Protein AF-A0A2M7L075-F1 (afdb_monomer_lite)

Sequence (96 aa):
MQAERDYLREHLFPRLEEKLRERRHHLETIDLRWGVETVSVDEEEAKELLVLKVCLAEVERSRPFLIVLPGDRYGSVLPKMRMTAAVVAIGGATAG

pLDDT: mean 80.95, std 12.35, range [35.03, 95.75]

Secondary structure (DSSP, 8-state):
-HHHHHHIIIIIHHHHHHHHHTTT-PPPP--GGG----TT--SHHHHHHHHHHHHHHHHHHT-S-------S----PPPHHHHHHHHHHTT-----

Foldseek 3Di:
DVVVVCCCVVPVVVVVQVVVVVVVDGDDDDDLVVDDPCVPPPDPLVRVLSSLLVVVVVVVVCPPDDDDDDDPDPDDDDDPVSVVVSCVVNVHPPDD

Structure (mmCIF, N/CA/C/O backbone):
data_AF-A0A2M7L075-F1
#
_entry.id   AF-A0A2M7L075-F1
#
loop_
_atom_site.group_PDB
_atom_site.id
_atom_site.type_symbol
_atom_site.label_atom_id
_atom_site.label_alt_id
_atom_site.label_comp_id
_atom_site.label_asym_id
_atom_site.label_entity_id
_atom_site.label_seq_id
_atom_site.pdbx_PDB_ins_code
_atom_site.Cartn_x
_atom_site.Cartn_y
_atom_site.Cartn_z
_atom_site.occupancy
_atom_site.B_iso_or_equiv
_atom_site.auth_seq_id
_atom_site.auth_comp_id
_atom_site.auth_asym_id
_atom_site.auth_atom_id
_atom_site.pdbx_PDB_model_num
ATOM 1 N N . MET A 1 1 ? -7.564 -11.929 -9.791 1.00 73.25 1 MET A N 1
ATOM 2 C CA . MET A 1 1 ? -8.099 -11.412 -8.505 1.00 73.25 1 MET A CA 1
ATOM 3 C C . MET A 1 1 ? -8.927 -10.101 -8.567 1.00 73.25 1 MET A C 1
ATOM 5 O O . MET A 1 1 ? -8.898 -9.339 -7.609 1.00 73.25 1 MET A O 1
ATOM 9 N N . GLN A 1 2 ? -9.718 -9.793 -9.612 1.00 79.69 2 GLN A N 1
ATOM 10 C CA . GLN A 1 2 ? -10.545 -8.558 -9.588 1.00 79.69 2 GLN A CA 1
ATOM 11 C C . GLN A 1 2 ? -11.669 -8.642 -8.538 1.00 79.69 2 GLN A C 1
ATOM 13 O O . GLN A 1 2 ? -11.753 -7.785 -7.670 1.00 79.69 2 GLN A O 1
ATOM 18 N N . ALA A 1 3 ? -12.435 -9.736 -8.549 1.00 87.00 3 ALA A N 1
ATOM 19 C CA . ALA A 1 3 ? -13.567 -9.932 -7.641 1.00 87.00 3 ALA A CA 1
ATOM 20 C C . ALA A 1 3 ? -13.180 -9.919 -6.150 1.00 87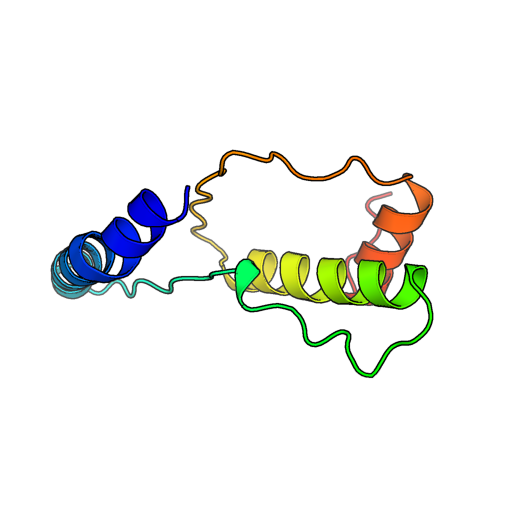.00 3 ALA A C 1
ATOM 22 O O . ALA A 1 3 ? -13.906 -9.371 -5.330 1.00 87.00 3 ALA A O 1
ATOM 23 N N . GLU A 1 4 ? -12.025 -10.489 -5.789 1.00 87.88 4 GLU A N 1
ATOM 24 C CA . GLU A 1 4 ? -11.530 -10.458 -4.405 1.00 87.88 4 GLU A CA 1
ATOM 25 C C . GLU A 1 4 ? -11.256 -9.023 -3.944 1.00 87.88 4 GLU A C 1
ATOM 27 O O . GLU A 1 4 ? -11.654 -8.631 -2.853 1.00 87.88 4 GLU A O 1
ATOM 32 N N . ARG A 1 5 ? -10.633 -8.209 -4.801 1.00 85.12 5 ARG A N 1
ATOM 33 C CA . ARG A 1 5 ? -10.346 -6.801 -4.505 1.00 85.12 5 ARG A CA 1
ATOM 34 C C . ARG A 1 5 ? -11.610 -5.960 -4.428 1.00 85.12 5 ARG A C 1
ATOM 36 O O . ARG A 1 5 ? -11.727 -5.145 -3.517 1.00 85.12 5 ARG A O 1
ATOM 43 N N . ASP A 1 6 ? -12.552 -6.182 -5.338 1.00 89.94 6 ASP A N 1
ATOM 44 C CA . ASP A 1 6 ? -13.848 -5.503 -5.307 1.00 89.94 6 AS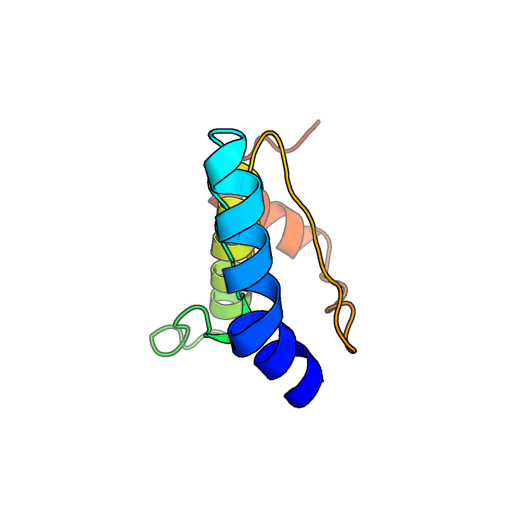P A CA 1
ATOM 45 C C . ASP A 1 6 ? -14.572 -5.836 -3.998 1.00 89.94 6 ASP A C 1
ATOM 47 O O . ASP A 1 6 ? -15.040 -4.938 -3.304 1.00 89.94 6 ASP A O 1
ATOM 51 N N . TYR A 1 7 ? -14.538 -7.102 -3.570 1.00 92.69 7 TYR A N 1
ATOM 52 C CA . TYR A 1 7 ? -15.071 -7.512 -2.274 1.00 92.69 7 TYR A CA 1
ATOM 53 C C . TYR A 1 7 ? -14.352 -6.838 -1.096 1.00 92.69 7 TYR A C 1
ATOM 55 O O . TYR A 1 7 ? -15.008 -6.354 -0.168 1.00 92.69 7 TYR A O 1
ATOM 63 N N . LEU A 1 8 ? -13.015 -6.760 -1.129 1.00 91.31 8 LEU A N 1
ATOM 64 C CA . LEU A 1 8 ? -12.245 -6.049 -0.107 1.00 91.31 8 LEU A CA 1
ATOM 65 C C . LEU A 1 8 ? -12.691 -4.585 -0.001 1.00 91.31 8 LEU A C 1
ATOM 67 O O . LEU A 1 8 ? -12.994 -4.117 1.093 1.00 91.31 8 LEU A O 1
ATOM 71 N N . ARG A 1 9 ? -12.795 -3.890 -1.136 1.00 90.44 9 ARG A N 1
ATOM 72 C CA . ARG A 1 9 ? -13.151 -2.469 -1.218 1.00 90.44 9 ARG A CA 1
ATOM 73 C C . ARG A 1 9 ? -14.599 -2.188 -0.828 1.00 90.44 9 ARG A C 1
ATOM 75 O O . ARG A 1 9 ? -14.863 -1.230 -0.112 1.00 90.44 9 ARG A O 1
ATOM 82 N N . GLU A 1 10 ? -15.528 -2.997 -1.319 1.00 94.00 10 GLU A N 1
ATOM 83 C CA . GLU A 1 10 ? -16.966 -2.735 -1.209 1.00 94.00 10 GLU A CA 1
ATOM 84 C C . GLU A 1 10 ? -17.571 -3.280 0.085 1.00 94.00 10 GLU A C 1
ATOM 86 O O . GLU A 1 10 ? -18.561 -2.737 0.566 1.00 94.00 10 GLU A O 1
ATOM 91 N N . HIS A 1 11 ? -16.978 -4.327 0.669 1.00 95.12 11 HIS A N 1
ATOM 92 C CA . HIS A 1 11 ? -17.573 -5.034 1.804 1.00 95.12 11 HIS A CA 1
ATOM 93 C C . HIS A 1 11 ? -16.644 -5.095 3.020 1.00 95.12 11 HIS A C 1
ATOM 95 O O . HIS A 1 11 ? -17.071 -4.819 4.144 1.00 95.12 11 HIS A O 1
ATOM 101 N N . LEU A 1 12 ? -15.375 -5.471 2.832 1.00 94.38 12 LEU A N 1
ATOM 102 C CA . LEU A 1 12 ? -14.489 -5.787 3.956 1.00 94.38 12 LEU A CA 1
ATOM 103 C C . LEU A 1 12 ? -13.870 -4.544 4.612 1.00 94.38 12 LEU A C 1
ATOM 105 O O . LEU A 1 12 ? -13.919 -4.424 5.837 1.00 94.38 12 LEU A O 1
ATOM 109 N N . PHE A 1 13 ? -13.301 -3.625 3.828 1.00 94.56 13 PHE A N 1
ATOM 110 C CA . PHE A 1 13 ? -12.659 -2.412 4.338 1.00 94.56 13 PHE A CA 1
ATOM 111 C C . PHE A 1 13 ? -13.631 -1.472 5.057 1.00 94.56 13 PHE A C 1
ATOM 113 O O . PHE A 1 13 ? -13.287 -1.079 6.172 1.00 94.56 13 PHE A O 1
ATOM 120 N N . PRO A 1 14 ? -14.853 -1.195 4.552 1.00 94.62 14 PRO A N 1
ATOM 121 C CA . PRO A 1 14 ? -15.819 -0.378 5.291 1.00 94.62 14 PRO A CA 1
ATOM 122 C C . PRO A 1 14 ? -16.123 -0.958 6.679 1.00 94.62 14 PRO A C 1
ATOM 124 O O . PRO A 1 14 ? -16.083 -0.259 7.690 1.00 94.62 14 PRO A O 1
ATOM 127 N N . ARG A 1 15 ? -16.319 -2.280 6.752 1.00 95.75 15 ARG A N 1
ATOM 128 C CA . ARG A 1 15 ? -16.591 -2.983 8.010 1.00 95.75 15 ARG A CA 1
ATOM 129 C C . ARG A 1 15 ? -15.392 -2.997 8.963 1.00 95.75 15 ARG A C 1
ATOM 131 O O . ARG A 1 15 ? -15.569 -2.979 10.181 1.00 95.75 15 ARG A O 1
ATOM 138 N N . LEU A 1 16 ? -14.170 -3.096 8.441 1.00 94.56 16 LEU A N 1
ATOM 139 C CA . LEU A 1 16 ? -12.959 -2.987 9.258 1.00 94.56 16 LEU A CA 1
ATOM 140 C C . LEU A 1 16 ? -12.776 -1.572 9.794 1.00 94.56 16 LEU A C 1
ATOM 142 O O . LEU A 1 16 ? -12.434 -1.416 10.964 1.00 94.56 16 LEU A O 1
ATOM 146 N N . GLU A 1 17 ? -13.021 -0.563 8.965 1.00 94.62 17 GLU A N 1
ATOM 147 C CA . GLU A 1 17 ? -12.903 0.832 9.357 1.00 94.62 17 GLU A CA 1
ATOM 148 C C . GLU A 1 17 ? -13.864 1.164 10.502 1.00 94.62 17 GLU A C 1
ATOM 150 O O . GLU A 1 17 ? -13.441 1.755 11.489 1.00 94.62 17 GLU A O 1
ATOM 155 N N . GLU A 1 18 ? -15.118 0.702 10.443 1.00 95.25 18 GLU A N 1
ATOM 156 C CA . GLU A 1 18 ? -16.079 0.841 11.547 1.00 95.25 18 GLU A CA 1
ATOM 157 C C . GLU A 1 18 ? -15.536 0.262 12.862 1.00 95.25 18 GLU A C 1
ATOM 159 O O . GLU A 1 18 ? -15.498 0.953 13.882 1.00 95.25 18 GLU A O 1
ATOM 164 N N . LYS A 1 19 ? -15.023 -0.974 12.829 1.00 95.25 19 LYS A N 1
ATOM 165 C CA . LYS A 1 19 ? -14.452 -1.646 14.009 1.00 95.25 19 LYS A CA 1
ATOM 166 C C . LYS A 1 19 ? -13.190 -0.970 14.544 1.00 95.25 19 LYS A C 1
ATOM 168 O O . LYS A 1 19 ? -12.930 -0.994 15.747 1.00 95.25 19 LYS A O 1
ATOM 173 N N . LEU A 1 20 ? -12.356 -0.426 13.661 1.00 94.12 20 LEU A N 1
ATOM 174 C CA . LEU A 1 20 ? -11.127 0.272 14.038 1.00 94.12 20 LEU A CA 1
ATOM 175 C C . LEU A 1 20 ? -11.432 1.660 14.601 1.00 94.12 20 LEU A C 1
ATOM 177 O O . LEU A 1 20 ? -10.799 2.073 15.575 1.00 94.12 20 LEU A O 1
ATOM 181 N N . ARG A 1 21 ? -12.459 2.331 14.074 1.00 94.19 21 ARG A N 1
ATOM 182 C CA . ARG A 1 21 ? -12.933 3.634 14.547 1.00 94.19 21 ARG A CA 1
ATOM 183 C C . ARG A 1 21 ? -13.401 3.571 15.999 1.00 94.19 21 ARG A C 1
ATOM 185 O O . ARG A 1 21 ? -13.034 4.446 16.781 1.00 94.19 21 ARG A O 1
ATOM 192 N N . GLU A 1 22 ? -14.095 2.501 16.399 1.00 95.38 22 GLU A N 1
ATOM 193 C CA . GLU A 1 22 ? -14.449 2.230 17.809 1.00 95.38 22 GLU A CA 1
ATOM 194 C C . GLU A 1 22 ? -13.219 2.187 18.734 1.00 95.38 22 GLU A C 1
ATOM 196 O O . GLU A 1 22 ? -13.293 2.530 19.914 1.00 95.38 22 GLU A O 1
ATOM 201 N N . ARG A 1 23 ? -12.062 1.801 18.190 1.00 94.62 23 ARG A N 1
ATOM 202 C CA . ARG A 1 23 ? -10.778 1.709 18.897 1.00 94.62 23 ARG A CA 1
ATOM 203 C C . ARG A 1 23 ? -9.881 2.931 18.681 1.00 94.62 23 ARG A C 1
ATOM 205 O O . ARG A 1 23 ? -8.730 2.907 19.104 1.00 94.62 23 ARG A O 1
ATOM 212 N N . ARG A 1 24 ? -10.396 4.002 18.061 1.00 93.88 24 ARG A N 1
ATOM 213 C CA . ARG A 1 24 ? -9.647 5.216 17.678 1.00 93.88 24 ARG A CA 1
ATOM 214 C C . ARG A 1 24 ? -8.465 4.945 16.738 1.00 93.88 24 ARG A C 1
ATOM 216 O O . ARG A 1 24 ? -7.453 5.639 16.797 1.00 93.88 24 ARG A O 1
ATOM 223 N N . HIS A 1 25 ? -8.606 3.957 15.860 1.00 91.81 25 HIS A N 1
ATOM 224 C CA . HIS A 1 25 ? -7.667 3.688 14.776 1.00 91.81 25 HIS A CA 1
ATOM 225 C C . HIS A 1 25 ? -8.295 4.047 13.428 1.00 91.81 25 HIS A C 1
ATOM 227 O O . HIS A 1 25 ? -9.479 3.803 13.201 1.00 91.81 25 HIS A O 1
ATOM 233 N N . HIS A 1 26 ? -7.487 4.617 12.538 1.00 90.44 26 HIS A N 1
ATOM 234 C CA . HIS A 1 26 ? -7.865 4.872 11.154 1.00 90.44 26 HIS A CA 1
ATOM 235 C C . HIS A 1 26 ? -7.308 3.762 10.260 1.00 90.44 26 HIS A C 1
ATOM 237 O O . HIS A 1 26 ? -6.180 3.313 10.465 1.00 90.44 26 HIS A O 1
ATOM 243 N N . LEU A 1 27 ? -8.112 3.314 9.296 1.00 91.56 27 LEU A N 1
ATOM 244 C CA . LEU A 1 27 ? -7.687 2.386 8.259 1.00 91.56 27 LEU A CA 1
ATOM 245 C C . LEU A 1 27 ? -7.438 3.178 6.979 1.00 91.56 27 LEU A C 1
ATOM 247 O O . LEU A 1 27 ? -8.377 3.727 6.413 1.00 91.56 27 LEU A O 1
ATOM 251 N N . GLU A 1 28 ? -6.196 3.187 6.515 1.00 90.00 28 GLU A N 1
ATOM 252 C CA . GLU A 1 28 ? -5.834 3.724 5.206 1.00 90.00 28 GLU A CA 1
ATOM 253 C C . GLU A 1 28 ? -5.629 2.557 4.235 1.00 90.00 28 GLU A C 1
ATOM 255 O O . GLU A 1 28 ? -4.871 1.625 4.513 1.00 90.00 28 GLU A O 1
ATOM 260 N N . THR A 1 29 ? -6.337 2.575 3.105 1.00 88.56 29 THR A N 1
ATOM 261 C CA . THR A 1 29 ? -6.229 1.535 2.076 1.00 88.56 29 THR A CA 1
ATOM 262 C C . THR A 1 29 ? -5.377 2.038 0.919 1.00 88.56 29 THR A C 1
ATOM 264 O O . THR A 1 29 ? -5.739 3.024 0.279 1.00 88.56 29 THR A O 1
ATOM 267 N N . ILE A 1 30 ? -4.288 1.334 0.615 1.00 84.06 30 ILE A N 1
ATOM 268 C CA . ILE A 1 30 ? -3.380 1.666 -0.488 1.00 84.06 30 ILE A CA 1
ATOM 269 C C . ILE A 1 30 ? -3.577 0.626 -1.598 1.00 84.06 30 ILE A C 1
ATOM 271 O O . ILE A 1 30 ? -3.304 -0.558 -1.393 1.00 84.06 30 ILE A O 1
ATOM 275 N N . ASP A 1 31 ? -4.043 1.052 -2.777 1.00 81.38 31 ASP A N 1
ATOM 276 C CA . ASP A 1 31 ? -4.086 0.205 -3.976 1.00 81.38 31 ASP A CA 1
ATOM 277 C C . ASP A 1 31 ? -3.083 0.706 -5.021 1.00 81.38 31 ASP A C 1
ATOM 279 O O . ASP A 1 31 ? -3.309 1.683 -5.732 1.00 81.38 31 ASP A O 1
ATOM 283 N N . LEU A 1 32 ? -1.969 -0.017 -5.139 1.00 70.25 32 LEU A N 1
ATOM 284 C CA . LEU A 1 32 ? -0.888 0.289 -6.078 1.00 70.25 32 LEU A CA 1
ATOM 285 C C . LEU A 1 32 ? -1.278 0.068 -7.556 1.00 70.25 32 LEU A C 1
ATOM 287 O O . LEU A 1 32 ? -0.492 0.372 -8.451 1.00 70.25 32 LEU A O 1
ATOM 291 N N . ARG A 1 33 ? -2.471 -0.473 -7.844 1.00 61.88 33 ARG A N 1
ATOM 292 C CA . ARG A 1 33 ? -2.936 -0.780 -9.205 1.00 61.88 33 ARG A CA 1
ATOM 293 C C . ARG A 1 33 ? -3.542 0.409 -9.938 1.00 61.88 33 ARG A C 1
ATOM 295 O O . ARG A 1 33 ? -3.539 0.398 -11.166 1.00 61.88 33 ARG A O 1
ATOM 302 N N . TRP A 1 34 ? -4.040 1.420 -9.224 1.00 57.78 34 TRP A N 1
ATOM 303 C CA . TRP A 1 34 ? -4.537 2.647 -9.866 1.00 57.78 34 TRP A CA 1
ATOM 304 C C . TRP A 1 34 ? -3.455 3.457 -10.572 1.00 57.78 34 TRP A C 1
ATOM 306 O O . TRP A 1 34 ? -3.773 4.378 -11.312 1.00 57.78 34 TRP A O 1
ATOM 316 N N . GLY A 1 35 ? -2.215 2.981 -10.486 1.00 56.25 35 GLY A N 1
ATOM 317 C CA . GLY A 1 35 ? -1.178 3.329 -11.423 1.00 56.25 35 GLY A CA 1
ATOM 318 C C . GLY A 1 35 ? -0.484 4.573 -10.938 1.00 56.25 35 GLY A C 1
ATOM 319 O O . GLY A 1 35 ? -1.070 5.634 -10.753 1.00 56.25 35 GLY A O 1
ATOM 320 N N . VAL A 1 36 ? 0.815 4.433 -10.754 1.00 66.56 36 VAL A N 1
ATOM 321 C CA . VAL A 1 36 ? 1.670 5.599 -10.839 1.00 66.56 36 VAL A CA 1
ATOM 322 C C . VAL A 1 36 ? 1.509 6.118 -12.263 1.00 66.56 36 VAL A C 1
ATOM 324 O O . VAL A 1 36 ? 1.683 5.347 -13.207 1.00 66.56 36 VAL A O 1
ATOM 327 N N . GLU A 1 37 ? 1.088 7.370 -12.432 1.00 63.47 37 GLU A N 1
ATOM 328 C CA . GLU A 1 37 ? 0.949 7.957 -13.762 1.00 63.47 37 GLU A CA 1
ATOM 329 C C . GLU A 1 37 ? 2.326 7.997 -14.436 1.00 63.47 37 GLU A C 1
ATOM 331 O O . GLU A 1 37 ? 3.156 8.860 -14.169 1.00 63.47 37 GLU A O 1
ATOM 336 N N . THR A 1 38 ? 2.582 7.024 -15.306 1.00 62.69 38 THR A N 1
ATOM 337 C CA . THR A 1 38 ? 3.827 6.907 -16.077 1.00 62.69 38 THR A CA 1
ATOM 338 C C . THR A 1 38 ? 3.680 7.449 -17.497 1.00 62.69 38 THR A C 1
ATOM 340 O O . THR A 1 38 ? 4.571 7.270 -18.319 1.00 62.69 38 THR A O 1
ATOM 343 N N . VAL A 1 39 ? 2.535 8.060 -17.821 1.00 62.97 39 VAL A N 1
ATOM 344 C CA . VAL A 1 39 ? 2.164 8.471 -19.189 1.00 62.97 39 VAL A CA 1
ATOM 345 C C . VAL A 1 39 ? 3.039 9.619 -19.709 1.00 62.97 39 VAL A C 1
ATOM 347 O O . VAL A 1 39 ? 3.147 9.814 -20.911 1.00 62.97 39 VAL A O 1
ATOM 350 N N . SER A 1 40 ? 3.681 10.362 -18.807 1.00 62.50 40 SER A N 1
ATOM 351 C CA . SER A 1 40 ? 4.602 11.469 -19.090 1.00 62.50 40 SER A CA 1
ATOM 352 C C . SER A 1 40 ? 6.075 11.048 -19.160 1.00 62.50 40 SER A C 1
ATOM 354 O O . SER A 1 40 ? 6.951 11.904 -19.273 1.00 62.50 40 SER A O 1
ATOM 356 N N . VAL A 1 41 ? 6.364 9.748 -19.063 1.00 72.00 41 VAL A N 1
ATOM 357 C CA . VAL A 1 41 ? 7.722 9.204 -19.027 1.00 72.00 41 VAL A CA 1
ATOM 358 C C . VAL A 1 41 ? 7.890 8.242 -20.194 1.00 72.00 41 VAL A C 1
ATOM 360 O O . VAL A 1 41 ? 7.260 7.191 -20.213 1.00 72.00 41 VAL A O 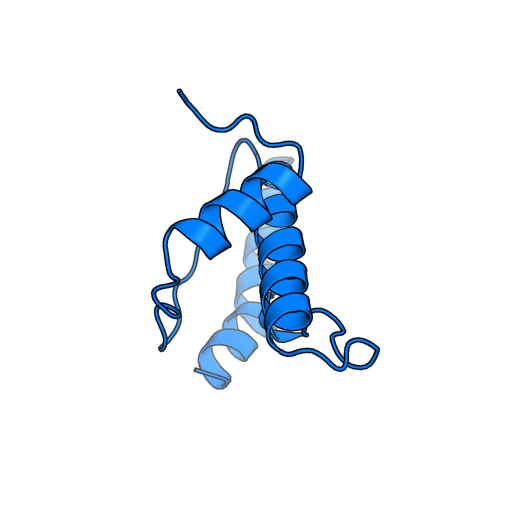1
ATOM 363 N N . ASP A 1 42 ? 8.733 8.579 -21.166 1.00 72.62 42 ASP A N 1
ATOM 364 C CA . ASP A 1 42 ? 8.898 7.753 -22.370 1.00 72.62 42 ASP A CA 1
ATOM 365 C C . ASP A 1 42 ? 9.846 6.565 -22.142 1.00 72.62 42 ASP A C 1
ATOM 367 O O . ASP A 1 42 ? 9.641 5.478 -22.687 1.00 72.62 42 ASP A O 1
ATOM 371 N N . GLU A 1 43 ? 10.852 6.741 -21.283 1.00 82.75 43 GLU A N 1
ATOM 372 C CA . GLU A 1 43 ? 11.859 5.720 -20.996 1.00 82.75 43 GLU A CA 1
ATOM 373 C C . GLU A 1 43 ? 11.357 4.685 -19.983 1.00 82.75 43 GLU A C 1
ATOM 375 O O . GLU A 1 43 ? 10.976 5.014 -18.859 1.00 82.75 43 GLU A O 1
ATOM 380 N N . GLU A 1 44 ? 11.420 3.406 -20.355 1.00 76.88 44 GLU A N 1
ATOM 381 C CA . GLU A 1 44 ? 10.933 2.298 -19.522 1.00 76.88 44 GLU A CA 1
ATOM 382 C C . GLU A 1 44 ? 11.627 2.234 -18.152 1.00 76.88 44 GLU A C 1
ATOM 384 O O . GLU A 1 44 ? 10.991 1.988 -17.129 1.00 76.88 44 GLU A O 1
ATOM 389 N N . GLU A 1 45 ? 12.924 2.540 -18.104 1.00 76.19 45 GLU A N 1
ATOM 390 C CA . GLU A 1 45 ? 13.689 2.558 -16.854 1.00 76.19 45 GLU A CA 1
ATOM 391 C C . GLU A 1 45 ? 13.236 3.680 -15.916 1.00 76.19 45 GLU A C 1
ATOM 393 O O . GLU A 1 45 ? 13.151 3.488 -14.701 1.00 76.19 45 GLU A O 1
ATOM 398 N N . ALA A 1 46 ? 12.883 4.840 -16.470 1.00 79.44 46 ALA A N 1
ATOM 399 C CA . ALA A 1 46 ? 12.360 5.952 -15.694 1.00 79.44 46 ALA A CA 1
ATOM 400 C C . ALA A 1 46 ? 10.944 5.656 -15.168 1.00 79.44 46 ALA A C 1
ATOM 402 O O . ALA A 1 46 ? 10.628 6.030 -14.036 1.00 79.44 46 ALA A O 1
ATOM 403 N N . LYS A 1 47 ? 10.116 4.916 -15.922 1.00 80.62 47 LYS A N 1
ATOM 404 C CA . LYS A 1 47 ? 8.812 4.431 -15.436 1.00 80.62 47 LYS A CA 1
ATOM 405 C C . LYS A 1 47 ? 8.975 3.474 -14.262 1.00 80.62 47 LYS A C 1
ATOM 407 O O . LYS A 1 47 ? 8.316 3.648 -13.239 1.00 80.62 47 LYS A O 1
ATOM 412 N N . GLU A 1 48 ? 9.866 2.489 -14.386 1.00 80.31 48 GLU A N 1
ATOM 413 C CA . GLU A 1 48 ? 10.148 1.535 -13.309 1.00 80.31 48 GLU A CA 1
ATOM 414 C C . GLU A 1 48 ? 10.625 2.251 -12.038 1.00 80.31 48 GLU A C 1
ATOM 416 O O . GLU A 1 48 ? 10.118 1.983 -10.947 1.00 80.31 48 GLU A O 1
ATOM 421 N N . LEU A 1 49 ? 11.564 3.195 -12.170 1.00 82.31 49 LEU A N 1
ATOM 422 C CA . LEU A 1 49 ? 12.063 3.983 -11.041 1.00 82.31 49 LEU A CA 1
ATOM 423 C C . LEU A 1 49 ? 10.962 4.819 -10.388 1.00 82.31 49 LEU A C 1
ATOM 425 O O . LEU A 1 49 ? 10.889 4.872 -9.161 1.00 82.31 49 LEU A O 1
ATOM 429 N N . LEU A 1 50 ? 10.088 5.441 -11.182 1.00 83.50 50 LEU A N 1
ATOM 430 C CA . LEU A 1 50 ? 8.964 6.217 -10.670 1.00 83.50 50 LEU A CA 1
ATOM 431 C C . LEU A 1 50 ? 7.984 5.330 -9.885 1.00 83.50 50 LEU A C 1
ATOM 433 O O . LEU A 1 50 ? 7.581 5.693 -8.779 1.00 83.50 50 LEU A O 1
ATOM 437 N N . VAL A 1 51 ? 7.663 4.143 -10.408 1.00 83.12 51 VAL A N 1
ATOM 438 C CA . VAL A 1 51 ? 6.819 3.159 -9.716 1.00 83.12 51 VAL A CA 1
ATOM 439 C C . VAL A 1 51 ? 7.439 2.746 -8.381 1.00 83.12 51 VAL A C 1
ATOM 441 O O . VAL A 1 51 ? 6.766 2.785 -7.351 1.00 83.12 51 VAL A O 1
ATOM 444 N N . LEU A 1 52 ? 8.728 2.395 -8.371 1.00 83.69 52 LEU A N 1
ATOM 445 C CA . LEU A 1 52 ? 9.437 2.012 -7.146 1.00 83.69 52 LEU A CA 1
ATOM 446 C C . LEU A 1 52 ? 9.464 3.144 -6.123 1.00 83.69 52 LEU A C 1
ATOM 448 O O . LEU A 1 52 ? 9.244 2.898 -4.938 1.00 83.69 52 LEU A O 1
ATOM 452 N N . LYS A 1 53 ? 9.704 4.376 -6.580 1.00 83.75 53 LYS A N 1
ATOM 453 C 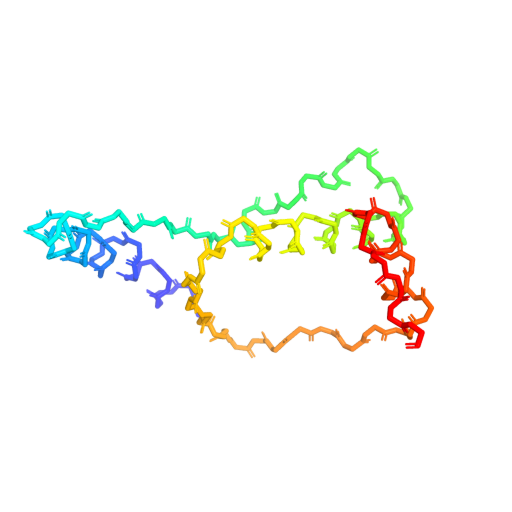CA . LYS A 1 53 ? 9.739 5.569 -5.733 1.00 83.75 53 LYS A CA 1
ATOM 454 C C . LYS A 1 53 ? 8.424 5.745 -4.978 1.00 83.75 53 LYS A C 1
ATOM 456 O O . LYS A 1 53 ? 8.447 5.939 -3.766 1.00 83.75 53 LYS A O 1
ATOM 461 N N . VAL A 1 54 ? 7.293 5.647 -5.680 1.00 84.88 54 VAL A N 1
ATOM 462 C CA . VAL A 1 54 ? 5.965 5.748 -5.061 1.00 84.88 54 VAL A CA 1
ATOM 463 C C . VAL A 1 54 ? 5.746 4.588 -4.095 1.00 84.88 54 VAL A C 1
ATOM 465 O O . VAL A 1 54 ? 5.499 4.831 -2.921 1.00 84.88 54 VAL A O 1
ATOM 468 N N . CYS A 1 55 ? 5.929 3.339 -4.533 1.00 84.25 55 CYS A N 1
ATOM 469 C CA . CYS A 1 55 ? 5.714 2.164 -3.683 1.00 84.25 55 CYS A CA 1
ATOM 470 C C . CYS A 1 55 ? 6.516 2.216 -2.372 1.00 84.25 55 CYS A C 1
ATOM 472 O O . CYS A 1 55 ? 5.983 1.909 -1.309 1.00 84.25 55 CYS A O 1
ATOM 474 N N . LEU A 1 56 ? 7.792 2.609 -2.427 1.00 84.94 56 LEU A N 1
ATOM 475 C CA . LEU A 1 56 ? 8.638 2.698 -1.236 1.00 84.94 56 LEU A CA 1
ATOM 476 C C . LEU A 1 56 ? 8.243 3.873 -0.329 1.00 84.94 56 LEU A C 1
ATOM 478 O O . LEU A 1 56 ? 8.280 3.729 0.892 1.00 84.94 56 LEU A O 1
ATOM 482 N N . ALA A 1 57 ? 7.819 5.004 -0.898 1.00 85.44 57 ALA A N 1
ATOM 483 C CA . ALA A 1 57 ? 7.303 6.128 -0.120 1.00 85.44 57 ALA A CA 1
ATOM 484 C C . ALA A 1 57 ? 5.997 5.773 0.619 1.00 85.44 57 ALA A C 1
ATOM 486 O O . ALA A 1 57 ? 5.827 6.150 1.778 1.00 85.44 57 ALA A O 1
ATOM 487 N N . GLU A 1 58 ? 5.105 5.002 -0.011 1.00 87.19 58 GLU A N 1
ATOM 488 C CA . GLU A 1 58 ? 3.880 4.482 0.616 1.00 87.19 58 GLU A CA 1
ATOM 489 C C . GLU A 1 58 ? 4.193 3.564 1.811 1.00 87.19 58 GLU A C 1
ATOM 491 O O . GLU A 1 58 ? 3.582 3.681 2.877 1.00 87.19 58 GLU A O 1
ATOM 496 N N . VAL A 1 59 ? 5.185 2.679 1.662 1.00 86.75 59 VAL A N 1
ATOM 497 C CA . VAL A 1 59 ? 5.650 1.795 2.744 1.00 86.75 59 VAL A CA 1
ATOM 498 C C . VAL A 1 59 ? 6.202 2.607 3.915 1.00 86.75 59 VAL A C 1
ATOM 500 O O . VAL A 1 59 ? 5.849 2.331 5.063 1.00 86.75 59 VAL A O 1
ATOM 503 N N . GLU A 1 60 ? 7.025 3.622 3.643 1.00 87.19 60 GLU A N 1
ATOM 504 C CA . GLU A 1 60 ? 7.599 4.465 4.696 1.00 87.19 60 GLU A CA 1
ATOM 505 C C . GLU A 1 60 ? 6.524 5.301 5.412 1.00 87.19 60 GLU A C 1
ATOM 507 O O . GLU A 1 60 ? 6.562 5.426 6.637 1.00 87.19 60 GLU A O 1
ATOM 512 N N . ARG A 1 61 ? 5.504 5.793 4.690 1.00 87.69 61 ARG A N 1
ATOM 513 C CA . ARG A 1 61 ? 4.356 6.497 5.294 1.00 87.69 61 ARG A CA 1
ATOM 514 C C . ARG A 1 61 ? 3.509 5.587 6.187 1.00 87.69 61 ARG A C 1
ATOM 516 O O . ARG A 1 61 ? 2.939 6.057 7.165 1.00 87.69 61 ARG A O 1
ATOM 523 N N . SER A 1 62 ? 3.458 4.290 5.889 1.00 88.50 62 SER A N 1
ATOM 524 C CA . SER A 1 62 ? 2.614 3.317 6.599 1.00 88.50 62 SER A CA 1
ATOM 525 C C . SER A 1 62 ? 3.158 2.893 7.971 1.00 88.50 62 SER A C 1
ATOM 527 O O . SER A 1 62 ? 2.602 2.019 8.637 1.00 88.50 62 SER A O 1
ATOM 529 N N . ARG A 1 63 ? 4.272 3.469 8.428 1.00 86.06 63 ARG A N 1
ATOM 530 C CA . ARG A 1 63 ? 4.840 3.141 9.737 1.00 86.06 63 ARG A CA 1
ATOM 531 C C . ARG A 1 63 ? 3.941 3.664 10.871 1.00 86.06 63 ARG A C 1
ATOM 533 O O . ARG A 1 63 ? 3.406 4.763 10.775 1.00 86.06 63 ARG A O 1
ATOM 540 N N . PRO A 1 64 ? 3.813 2.925 11.990 1.00 86.94 64 PRO A N 1
ATOM 541 C CA . PRO A 1 64 ? 4.5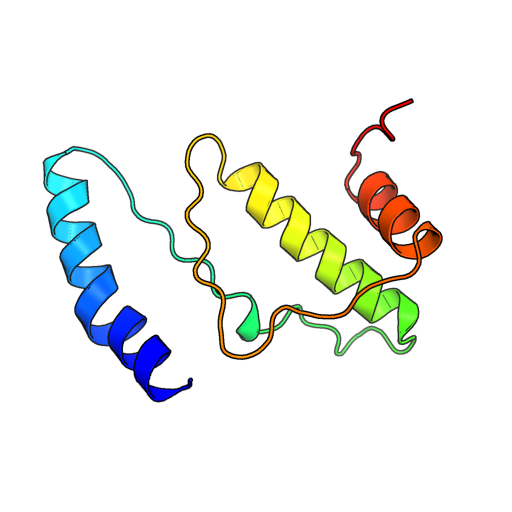11 1.677 12.313 1.00 86.94 64 PRO A CA 1
ATOM 542 C C . PRO A 1 64 ? 3.775 0.395 11.880 1.00 86.94 64 PRO A C 1
ATOM 544 O O . PRO A 1 64 ? 4.354 -0.683 12.000 1.00 86.94 64 PRO A O 1
ATOM 547 N N . PHE A 1 65 ? 2.527 0.476 11.412 1.00 88.56 65 PHE A N 1
ATOM 548 C CA . PHE A 1 65 ? 1.689 -0.695 11.147 1.00 88.56 65 PHE A CA 1
ATOM 549 C C . PHE A 1 65 ? 1.341 -0.803 9.662 1.00 88.56 65 PHE A C 1
ATOM 551 O O . PHE A 1 65 ? 0.515 -0.052 9.156 1.00 88.56 65 PHE A O 1
ATOM 558 N N . LEU A 1 66 ? 1.919 -1.800 8.991 1.00 88.94 66 LEU A N 1
ATOM 559 C CA . LEU A 1 66 ? 1.650 -2.111 7.590 1.00 88.94 66 LEU A CA 1
ATOM 560 C C . LEU A 1 66 ? 1.150 -3.553 7.461 1.00 88.94 66 LEU A C 1
ATOM 562 O O . LEU A 1 66 ? 1.767 -4.481 7.984 1.00 88.94 66 LEU A O 1
ATOM 566 N N . ILE A 1 67 ? 0.058 -3.741 6.720 1.00 89.75 67 ILE A N 1
ATOM 567 C CA . ILE A 1 67 ? -0.450 -5.056 6.319 1.00 89.75 67 ILE A CA 1
ATOM 568 C C . ILE A 1 67 ? -0.419 -5.118 4.795 1.00 89.75 67 ILE A C 1
ATOM 570 O O . ILE A 1 67 ? -1.021 -4.283 4.126 1.00 89.75 67 ILE A O 1
ATOM 574 N N . VAL A 1 68 ? 0.273 -6.117 4.249 1.00 87.44 68 VAL A N 1
ATOM 575 C CA . VAL A 1 68 ? 0.376 -6.335 2.802 1.00 87.44 68 VAL A CA 1
ATOM 576 C C . VAL A 1 68 ? -0.449 -7.557 2.419 1.00 87.44 68 VAL A C 1
ATOM 578 O O . VAL A 1 68 ? -0.269 -8.633 2.986 1.00 87.44 68 VAL A O 1
ATOM 581 N N . LEU A 1 69 ? -1.330 -7.390 1.432 1.00 85.44 69 LEU A N 1
ATOM 582 C CA . LEU A 1 69 ? -2.102 -8.474 0.828 1.00 85.44 69 LEU A CA 1
ATOM 583 C C . LEU A 1 69 ? -1.503 -8.803 -0.549 1.00 85.44 69 LEU A C 1
ATOM 585 O O . LEU A 1 69 ? -1.743 -8.061 -1.509 1.00 85.44 69 LEU A O 1
ATOM 589 N N . PRO A 1 70 ? -0.681 -9.862 -0.669 1.00 78.56 70 PRO A N 1
ATOM 590 C CA . PRO A 1 70 ? -0.141 -10.267 -1.959 1.00 78.56 70 PRO A CA 1
ATOM 591 C C . PRO A 1 70 ? -1.271 -10.778 -2.857 1.00 78.56 70 PRO A C 1
ATOM 593 O O . PRO A 1 70 ? -2.156 -11.499 -2.406 1.00 78.56 70 PRO A O 1
ATOM 596 N N . GLY A 1 71 ? -1.242 -10.389 -4.132 1.00 78.50 71 GLY A N 1
ATOM 597 C CA . GLY A 1 71 ? -2.169 -10.917 -5.131 1.00 78.50 71 GLY A CA 1
ATOM 598 C C . GLY A 1 71 ? -1.601 -12.119 -5.892 1.00 78.50 71 GLY A C 1
ATOM 599 O O . GLY A 1 71 ? -0.566 -12.671 -5.530 1.00 78.50 71 GLY A O 1
ATOM 600 N N . ASP A 1 72 ? -2.223 -12.441 -7.029 1.00 76.31 72 ASP A N 1
ATOM 601 C CA . ASP A 1 72 ? -1.825 -13.529 -7.942 1.00 76.31 72 ASP A CA 1
ATOM 602 C C . ASP A 1 72 ? -0.383 -13.400 -8.473 1.00 76.31 72 ASP A C 1
ATOM 604 O O . ASP A 1 72 ? 0.212 -14.366 -8.947 1.00 76.31 72 ASP A O 1
ATOM 608 N N . ARG A 1 73 ? 0.186 -12.189 -8.432 1.00 74.50 73 ARG A N 1
ATOM 609 C CA . ARG A 1 73 ? 1.541 -11.888 -8.896 1.00 74.50 73 ARG A CA 1
ATOM 610 C C . ARG A 1 73 ? 2.366 -11.340 -7.742 1.00 74.50 73 ARG A C 1
ATOM 612 O O . ARG A 1 73 ? 2.020 -10.313 -7.166 1.00 74.50 73 ARG A O 1
ATOM 619 N N . TYR A 1 74 ? 3.506 -11.977 -7.486 1.00 68.75 74 TYR A N 1
ATOM 620 C CA . TYR A 1 74 ? 4.452 -11.553 -6.449 1.00 68.75 74 TYR A CA 1
ATOM 621 C C . TYR A 1 74 ? 5.260 -10.298 -6.824 1.00 68.75 74 TYR A C 1
ATOM 623 O O . TYR A 1 74 ? 5.860 -9.659 -5.967 1.00 68.75 74 TYR A O 1
ATOM 631 N N . GLY A 1 75 ? 5.288 -9.942 -8.110 1.00 74.50 75 GLY A N 1
ATOM 632 C CA . GLY A 1 75 ? 6.075 -8.835 -8.647 1.00 74.50 75 GLY A CA 1
ATOM 633 C C . GLY A 1 75 ? 7.107 -9.313 -9.665 1.00 74.50 75 GLY A C 1
ATOM 634 O O . GLY A 1 75 ? 6.975 -10.393 -10.242 1.00 74.50 75 GLY A O 1
ATOM 635 N N . SER A 1 76 ? 8.110 -8.476 -9.915 1.00 75.69 76 SER A N 1
ATOM 636 C CA . SER A 1 76 ? 9.254 -8.781 -10.776 1.00 75.69 76 SER A CA 1
ATOM 637 C C . SER A 1 76 ? 10.530 -8.685 -9.942 1.00 75.69 76 SER A C 1
ATOM 639 O O . SER A 1 76 ? 10.670 -7.764 -9.140 1.00 75.69 76 SER A O 1
ATOM 641 N N . VAL A 1 77 ? 11.471 -9.611 -10.135 1.00 81.19 77 VAL A N 1
ATOM 642 C CA . VAL A 1 77 ? 12.812 -9.474 -9.552 1.00 81.19 77 VAL A CA 1
ATOM 643 C C . VAL A 1 77 ? 13.573 -8.441 -10.375 1.00 81.19 77 VAL A C 1
ATOM 645 O O . VAL A 1 77 ? 13.762 -8.628 -11.575 1.00 81.19 77 VAL A O 1
ATOM 648 N N . LEU A 1 78 ? 13.995 -7.352 -9.736 1.00 78.44 78 LEU A N 1
ATOM 649 C CA . LEU A 1 78 ? 14.763 -6.297 -10.388 1.00 78.44 78 LEU A CA 1
ATOM 650 C C . LEU A 1 78 ? 16.271 -6.493 -10.180 1.00 78.44 78 LEU A C 1
ATOM 652 O O . LEU A 1 78 ? 16.688 -6.978 -9.122 1.00 78.44 78 LEU A O 1
ATOM 656 N N . PRO A 1 79 ? 17.115 -6.078 -11.143 1.00 84.94 79 PRO A N 1
ATOM 657 C CA . PRO A 1 79 ? 18.557 -6.021 -10.944 1.00 84.94 79 PRO A CA 1
ATOM 658 C C . PRO A 1 79 ? 18.917 -5.160 -9.728 1.00 84.94 79 PRO A C 1
ATOM 660 O O . PRO A 1 79 ? 18.346 -4.086 -9.533 1.00 84.94 79 PRO A O 1
ATOM 663 N N . LYS A 1 80 ? 19.918 -5.587 -8.945 1.00 84.62 80 LYS A N 1
ATOM 664 C CA . LYS A 1 80 ? 20.357 -4.870 -7.731 1.00 84.62 80 LYS A CA 1
ATOM 665 C C . LYS A 1 80 ? 20.621 -3.384 -7.983 1.00 84.62 80 LYS A C 1
ATOM 667 O O . LYS A 1 80 ? 20.188 -2.557 -7.195 1.00 84.62 80 LYS A O 1
ATOM 672 N N . MET A 1 81 ? 21.260 -3.055 -9.106 1.00 84.50 81 MET A N 1
ATOM 673 C CA . MET A 1 81 ? 21.565 -1.673 -9.487 1.00 84.50 81 MET A CA 1
ATOM 674 C C . MET A 1 81 ? 20.309 -0.792 -9.580 1.00 84.50 81 MET A C 1
ATOM 676 O O . MET A 1 81 ? 20.331 0.342 -9.108 1.00 84.50 81 MET A O 1
ATOM 680 N N . ARG A 1 82 ? 19.196 -1.323 -10.113 1.00 80.50 82 ARG A N 1
ATOM 681 C CA . ARG A 1 82 ? 17.918 -0.595 -10.193 1.00 80.50 82 ARG A CA 1
ATOM 682 C C . ARG A 1 82 ? 17.302 -0.379 -8.814 1.00 80.50 82 ARG A C 1
ATOM 684 O O . ARG A 1 82 ? 16.815 0.709 -8.526 1.00 80.50 82 ARG A O 1
ATOM 691 N N . MET A 1 83 ? 17.382 -1.384 -7.940 1.00 81.06 83 MET A N 1
ATOM 692 C CA . MET A 1 83 ? 16.913 -1.261 -6.557 1.00 81.06 83 MET A CA 1
ATOM 693 C C . MET A 1 83 ? 17.713 -0.202 -5.789 1.00 81.06 83 MET A C 1
ATOM 695 O O . MET A 1 83 ? 17.134 0.650 -5.123 1.00 81.06 83 MET A O 1
ATOM 699 N N . THR A 1 84 ? 19.041 -0.208 -5.927 1.00 85.06 84 THR A N 1
ATOM 700 C CA . THR A 1 84 ? 19.913 0.801 -5.314 1.00 85.06 84 THR A CA 1
ATOM 701 C C . THR A 1 84 ? 19.575 2.206 -5.809 1.00 85.06 84 THR A C 1
ATOM 703 O O . THR A 1 84 ? 19.426 3.109 -4.991 1.00 85.06 84 THR A O 1
ATOM 706 N N . ALA A 1 85 ? 19.392 2.391 -7.120 1.00 83.81 85 ALA A N 1
ATOM 707 C CA . ALA A 1 85 ? 19.015 3.683 -7.689 1.00 83.81 85 ALA A CA 1
ATOM 708 C C . ALA A 1 85 ? 17.673 4.198 -7.135 1.00 83.81 85 ALA A C 1
ATOM 710 O O . ALA A 1 85 ? 17.571 5.366 -6.762 1.00 83.81 85 ALA A O 1
ATOM 711 N N . ALA A 1 86 ? 16.668 3.325 -7.010 1.00 80.25 86 ALA A N 1
ATOM 712 C CA . ALA A 1 86 ? 15.371 3.684 -6.438 1.00 80.25 86 ALA A CA 1
ATOM 713 C C . ALA A 1 86 ? 15.466 4.098 -4.958 1.00 80.25 86 ALA A C 1
ATOM 715 O O . ALA A 1 86 ? 14.872 5.102 -4.569 1.00 80.25 86 ALA A O 1
ATOM 716 N N . VAL A 1 87 ? 16.241 3.369 -4.146 1.00 79.50 87 VAL A N 1
ATOM 717 C CA . VAL A 1 87 ? 16.454 3.684 -2.720 1.00 79.50 87 VAL A CA 1
ATOM 71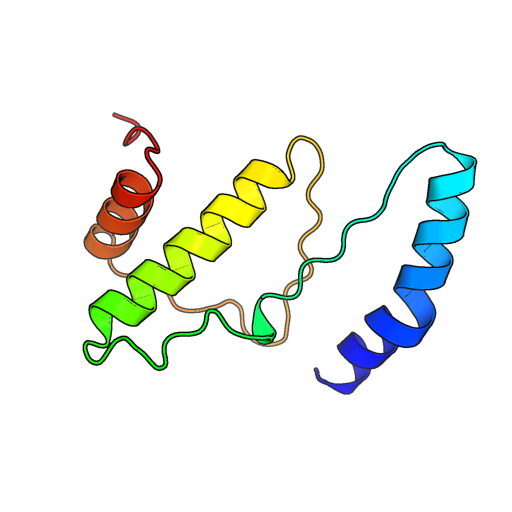8 C C . VAL A 1 87 ? 17.176 5.023 -2.544 1.00 79.50 87 VAL A C 1
ATOM 720 O O . VAL A 1 87 ? 16.777 5.834 -1.709 1.00 79.50 87 VAL A O 1
ATOM 723 N N . VAL A 1 88 ? 18.188 5.301 -3.369 1.00 81.31 88 VAL A N 1
ATOM 724 C CA . VAL A 1 88 ? 18.877 6.602 -3.365 1.00 81.31 88 VAL A CA 1
ATOM 725 C C . VAL A 1 88 ? 17.915 7.730 -3.754 1.00 81.31 88 VAL A C 1
ATOM 727 O O . VAL A 1 88 ? 17.903 8.778 -3.111 1.00 81.31 88 VAL A O 1
ATOM 730 N N . ALA A 1 89 ? 17.062 7.517 -4.761 1.00 74.94 89 ALA A N 1
ATOM 731 C CA . ALA A 1 89 ? 16.119 8.527 -5.248 1.00 74.94 89 ALA A CA 1
ATOM 732 C C . ALA A 1 89 ? 15.034 8.933 -4.227 1.00 74.94 89 ALA A C 1
ATOM 734 O O . ALA A 1 89 ? 14.481 10.030 -4.336 1.00 74.94 89 ALA A O 1
ATOM 735 N N . ILE A 1 90 ? 14.722 8.080 -3.244 1.00 73.25 90 ILE A N 1
ATOM 736 C CA . ILE A 1 90 ? 13.807 8.398 -2.128 1.00 73.25 90 ILE A CA 1
ATOM 737 C C . ILE A 1 90 ? 14.529 8.961 -0.894 1.00 73.25 90 ILE A C 1
ATOM 739 O O . ILE A 1 90 ? 13.889 9.201 0.124 1.00 73.25 90 ILE A O 1
ATOM 743 N N . GLY A 1 91 ? 15.848 9.174 -0.964 1.00 70.00 91 GLY A N 1
ATOM 744 C CA . GLY A 1 91 ? 16.648 9.643 0.171 1.00 70.00 91 GLY A CA 1
ATOM 745 C C . GLY A 1 91 ? 16.922 8.565 1.224 1.00 70.00 91 GLY A C 1
ATOM 746 O O . GLY A 1 91 ? 17.358 8.886 2.328 1.00 70.00 91 GLY A O 1
ATOM 747 N N . GLY A 1 92 ? 16.682 7.290 0.900 1.00 62.53 92 GLY A N 1
ATOM 748 C CA . GLY A 1 92 ? 17.057 6.173 1.754 1.00 62.53 92 GLY A CA 1
ATOM 749 C C . GLY A 1 92 ? 18.574 6.022 1.765 1.00 62.53 92 GLY A C 1
ATOM 750 O O . GLY A 1 92 ? 19.200 5.902 0.710 1.00 62.53 92 GLY A O 1
ATOM 751 N N . ALA A 1 93 ? 19.182 6.024 2.951 1.00 50.22 93 ALA A N 1
ATOM 752 C CA . ALA A 1 93 ? 20.591 5.684 3.079 1.00 50.22 93 ALA A CA 1
ATOM 753 C C . ALA A 1 93 ? 20.801 4.265 2.530 1.00 50.22 93 ALA A C 1
ATOM 755 O O . ALA A 1 93 ? 20.144 3.317 2.965 1.00 50.22 93 ALA A O 1
ATOM 756 N N . THR A 1 94 ? 21.712 4.106 1.569 1.00 45.91 94 THR A N 1
ATOM 757 C CA . THR A 1 94 ? 22.229 2.785 1.217 1.00 45.91 94 THR A CA 1
ATOM 758 C C . THR A 1 94 ? 22.872 2.230 2.480 1.00 45.91 94 THR A C 1
ATOM 760 O O . THR A 1 94 ? 23.892 2.761 2.917 1.00 45.91 94 THR A O 1
ATOM 763 N N . ALA A 1 95 ? 22.243 1.234 3.106 1.00 40.88 95 ALA A N 1
ATOM 764 C CA . ALA A 1 95 ? 22.840 0.530 4.230 1.00 40.88 95 ALA A CA 1
ATOM 765 C C . ALA A 1 95 ? 24.208 -0.001 3.774 1.00 40.88 95 ALA A C 1
ATOM 767 O O . ALA A 1 95 ? 24.275 -0.829 2.861 1.00 40.88 95 ALA A O 1
ATOM 768 N N . GLY A 1 96 ? 25.266 0.588 4.332 1.00 35.03 96 GLY A N 1
ATOM 769 C CA . GLY A 1 96 ? 26.638 0.094 4.255 1.00 35.03 96 GLY A CA 1
ATOM 770 C C . GLY A 1 96 ? 26.883 -0.991 5.287 1.00 35.03 96 GLY A C 1
ATOM 771 O O . GLY A 1 96 ? 26.110 -1.051 6.273 1.00 35.03 96 GLY A O 1
#

Radius of gyration: 16.18 Å; chains: 1; bounding box: 44×25×41 Å